Protein AF-A0A968ZFK7-F1 (afdb_monomer_lite)

Radius of gyration: 13.2 Å; chains: 1; bounding box: 29×18×38 Å

Foldseek 3Di:
DADDDLVSQQVPDWFWDFDQDPVRHTDIDTHTDDSVLSRVLNVCVVVVPDDSVVSCVVVVSD

pLDDT: mean 80.55, std 9.85, range [56.97, 90.5]

Secondary structure (DSSP, 8-state):
----SHHHHHHH-EEEEEEPPTTSS-EEEEEEPPHHHHHHHHHHHHTT---HHHHHHHTT--

Structure (mmCIF, N/CA/C/O backbone):
data_AF-A0A968ZFK7-F1
#
_entry.id   AF-A0A968ZFK7-F1
#
loop_
_atom_site.group_PDB
_atom_site.id
_atom_site.type_symbol
_atom_site.label_atom_id
_atom_site.label_alt_id
_atom_site.label_comp_id
_atom_site.label_asym_id
_atom_site.label_entity_id
_atom_site.label_seq_id
_atom_site.pdbx_PDB_ins_code
_atom_site.Cartn_x
_atom_site.Cartn_y
_atom_site.Cartn_z
_atom_site.occupancy
_atom_site.B_iso_or_equiv
_atom_site.auth_seq_id
_atom_site.auth_comp_id
_atom_site.auth_asym_id
_atom_site.auth_atom_id
_atom_site.pdbx_PDB_model_num
ATOM 1 N N . MET A 1 1 ? 1.798 13.525 -11.998 1.00 58.66 1 MET A N 1
ATOM 2 C CA . MET A 1 1 ? 3.274 13.532 -11.991 1.00 58.66 1 MET A CA 1
ATOM 3 C C . MET A 1 1 ? 3.725 12.116 -11.708 1.00 58.66 1 MET A C 1
ATOM 5 O O . MET A 1 1 ? 3.079 11.498 -10.867 1.00 58.66 1 MET A O 1
ATOM 9 N N . PRO A 1 2 ? 4.724 11.589 -12.427 1.00 75.00 2 PRO A N 1
ATOM 10 C CA . PRO A 1 2 ? 5.279 10.286 -12.101 1.00 75.00 2 PRO A CA 1
ATOM 11 C C . PRO A 1 2 ? 5.998 10.323 -10.748 1.00 75.00 2 PRO A C 1
ATOM 13 O O . PRO A 1 2 ? 6.470 11.380 -10.337 1.00 75.00 2 PRO A O 1
ATOM 16 N N . PHE A 1 3 ? 6.027 9.190 -10.049 1.00 83.06 3 PHE A N 1
ATOM 17 C CA . PHE A 1 3 ? 6.873 9.009 -8.870 1.00 83.06 3 PHE A CA 1
ATOM 18 C C . PHE A 1 3 ? 8.273 8.602 -9.326 1.00 83.06 3 PHE A C 1
ATOM 20 O O . PHE A 1 3 ? 8.402 7.839 -10.284 1.00 83.06 3 PHE A O 1
ATOM 27 N N . HIS A 1 4 ? 9.298 9.103 -8.646 1.00 84.06 4 HIS A N 1
ATOM 28 C CA . HIS A 1 4 ? 10.707 8.852 -8.952 1.00 84.06 4 HIS A CA 1
ATOM 29 C C . HIS A 1 4 ? 11.444 8.112 -7.832 1.00 84.06 4 HIS A C 1
ATOM 31 O O . HIS A 1 4 ? 12.587 7.699 -8.025 1.00 84.06 4 HIS A O 1
ATOM 37 N N . SER A 1 5 ? 10.811 7.957 -6.666 1.00 87.56 5 SER A N 1
ATOM 38 C CA . SER A 1 5 ? 11.316 7.116 -5.586 1.00 87.56 5 SER A CA 1
ATOM 39 C C . SER A 1 5 ? 10.199 6.663 -4.627 1.00 87.56 5 SER A C 1
ATOM 41 O O . SER A 1 5 ? 9.126 7.281 -4.591 1.00 87.56 5 SER A O 1
ATOM 43 N N . PRO A 1 6 ? 10.435 5.615 -3.814 1.00 87.00 6 PRO A N 1
ATOM 44 C CA . PRO A 1 6 ? 9.531 5.204 -2.736 1.00 87.00 6 PRO A CA 1
ATOM 45 C C . PRO A 1 6 ? 9.249 6.305 -1.702 1.00 87.00 6 PRO A C 1
ATOM 47 O O . PRO A 1 6 ? 8.130 6.434 -1.208 1.00 87.00 6 PRO A O 1
ATOM 50 N N . GLU A 1 7 ? 10.237 7.136 -1.378 1.00 88.62 7 GLU A N 1
ATOM 51 C CA . GLU A 1 7 ? 10.091 8.220 -0.399 1.00 88.62 7 GLU A CA 1
ATOM 52 C C . GLU A 1 7 ? 9.060 9.253 -0.871 1.00 88.62 7 GLU A C 1
ATOM 54 O O . GLU A 1 7 ? 8.204 9.685 -0.100 1.00 88.62 7 GLU A O 1
ATOM 59 N N . GLU A 1 8 ? 9.068 9.573 -2.167 1.00 87.69 8 GLU A N 1
ATOM 60 C CA . GLU A 1 8 ? 8.105 10.490 -2.779 1.00 87.69 8 GLU A CA 1
ATOM 61 C C . GLU A 1 8 ? 6.668 9.938 -2.735 1.00 87.69 8 GLU A C 1
ATOM 63 O O . GLU A 1 8 ? 5.705 10.698 -2.607 1.00 87.69 8 GLU A O 1
ATOM 68 N N . VAL A 1 9 ? 6.505 8.612 -2.802 1.00 85.81 9 VAL A N 1
ATOM 69 C CA . VAL A 1 9 ? 5.207 7.945 -2.619 1.00 85.81 9 VAL A CA 1
ATOM 70 C C . VAL A 1 9 ? 4.725 8.141 -1.179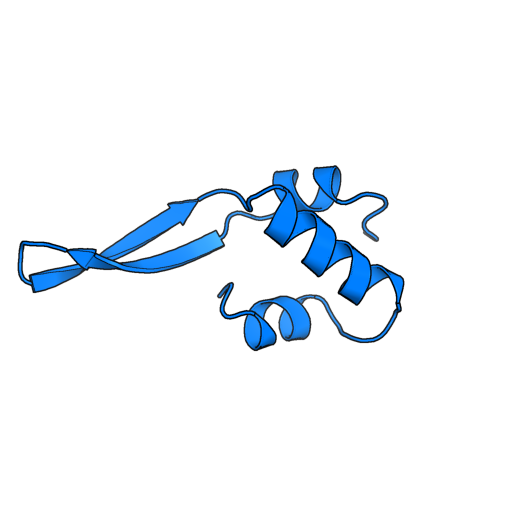 1.00 85.81 9 VAL A C 1
ATOM 72 O O . VAL A 1 9 ? 3.597 8.583 -0.954 1.00 85.81 9 VAL A O 1
ATOM 75 N N . LYS A 1 10 ? 5.587 7.878 -0.194 1.00 89.25 10 LYS A N 1
ATOM 76 C CA . LYS A 1 10 ? 5.253 7.987 1.233 1.00 89.25 10 LYS A CA 1
ATOM 77 C C . LYS A 1 10 ? 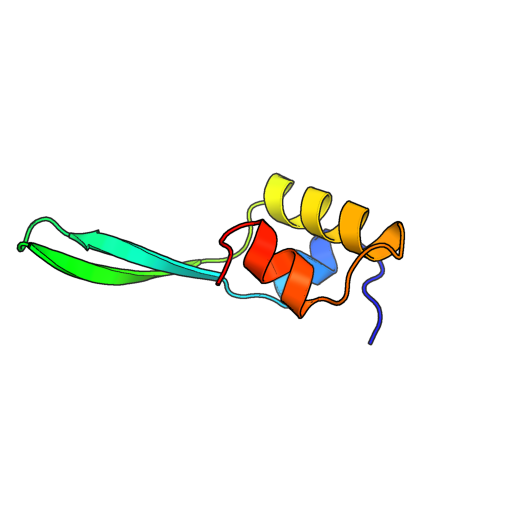4.843 9.404 1.647 1.00 89.25 10 LYS A C 1
ATOM 79 O O . LYS A 1 10 ? 3.935 9.564 2.459 1.00 89.25 10 LYS A O 1
ATOM 84 N N . GLU A 1 11 ? 5.479 10.426 1.080 1.00 87.06 11 GLU A N 1
ATOM 85 C CA . GLU A 1 11 ? 5.145 11.829 1.358 1.00 87.06 11 GLU A CA 1
ATOM 86 C C . GLU A 1 11 ? 3.830 12.281 0.708 1.00 87.06 11 GLU A C 1
ATOM 88 O O . GLU A 1 11 ? 3.172 13.194 1.210 1.00 87.06 11 GLU A O 1
ATOM 93 N N . ARG A 1 12 ? 3.426 11.647 -0.399 1.00 85.56 12 ARG A N 1
ATOM 9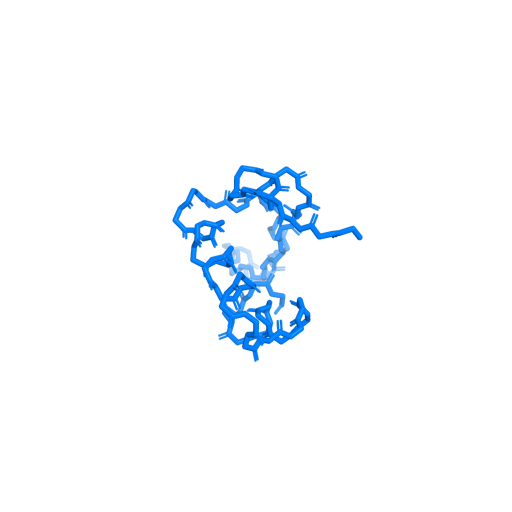4 C CA . ARG A 1 12 ? 2.245 12.051 -1.177 1.00 85.56 12 ARG A CA 1
ATOM 95 C C . ARG A 1 12 ? 0.951 11.364 -0.780 1.00 85.56 12 ARG A C 1
ATOM 97 O O . ARG A 1 12 ? -0.115 11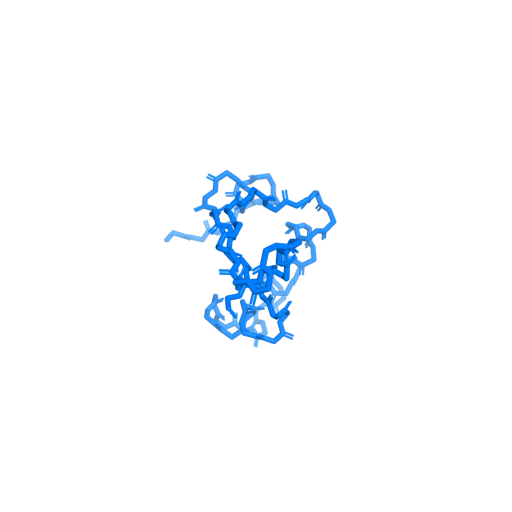.899 -1.088 1.00 85.56 12 ARG A O 1
ATOM 104 N N . PHE A 1 13 ? 1.018 10.215 -0.118 1.00 83.88 13 PHE A N 1
ATOM 105 C CA . PHE A 1 13 ? -0.168 9.462 0.275 1.00 83.88 13 PHE A CA 1
ATOM 106 C C . PHE A 1 13 ? -0.359 9.434 1.789 1.00 83.88 13 PHE A C 1
ATOM 108 O O . PHE A 1 13 ? 0.534 9.074 2.553 1.00 83.88 13 PHE A O 1
ATOM 115 N N . ILE A 1 14 ? -1.586 9.739 2.208 1.00 86.44 14 ILE A N 1
ATOM 116 C CA . ILE A 1 14 ? -2.093 9.398 3.534 1.00 86.44 14 ILE A CA 1
ATOM 117 C C . ILE A 1 14 ? -3.071 8.246 3.348 1.00 86.44 14 ILE A C 1
ATOM 119 O O . ILE A 1 14 ? -4.074 8.384 2.647 1.00 86.44 14 ILE A O 1
ATOM 123 N N . LEU A 1 15 ? -2.756 7.110 3.960 1.00 87.12 15 LEU A N 1
ATOM 124 C CA . LEU A 1 15 ? -3.605 5.933 3.963 1.00 87.12 15 LEU A CA 1
ATOM 125 C C . LEU A 1 15 ? -4.720 6.078 4.988 1.00 87.12 15 LEU A C 1
ATOM 127 O O . LEU A 1 15 ? -4.573 6.758 6.008 1.00 87.12 15 LEU A O 1
ATOM 131 N N . CYS A 1 16 ? -5.823 5.397 4.712 1.00 86.44 16 CYS A N 1
ATOM 132 C CA . CYS A 1 16 ? -6.983 5.345 5.575 1.00 86.44 16 CYS A CA 1
ATOM 133 C C . CYS A 1 16 ? -7.392 3.889 5.763 1.00 86.44 16 CYS A C 1
ATOM 135 O O . CYS A 1 16 ? -7.588 3.175 4.786 1.00 86.44 16 CYS A O 1
ATOM 137 N N . SER A 1 17 ? -7.557 3.460 7.009 1.00 85.62 17 SER A N 1
ATOM 138 C CA . SER A 1 17 ? -8.136 2.156 7.323 1.00 85.62 17 SER A CA 1
ATOM 139 C C . SER A 1 17 ? -9.229 2.289 8.374 1.00 85.62 17 SER A C 1
ATOM 141 O O . SER A 1 17 ? -9.229 3.202 9.206 1.00 85.62 17 SER A O 1
ATOM 143 N N . LEU A 1 18 ? -10.195 1.378 8.319 1.00 88.81 18 LEU A N 1
ATOM 144 C CA . LEU A 1 18 ? -11.234 1.263 9.328 1.00 88.81 18 LEU A CA 1
ATOM 145 C C . LEU A 1 18 ? -10.790 0.227 10.365 1.00 88.81 18 LEU A C 1
ATOM 147 O O . LEU A 1 18 ? -10.784 -0.970 10.084 1.00 88.81 18 LEU A O 1
ATOM 151 N N . GLU A 1 19 ? -10.409 0.676 11.559 1.00 87.62 19 GLU A N 1
ATOM 152 C CA . GLU A 1 19 ? -9.950 -0.208 12.631 1.00 87.62 19 GLU A CA 1
ATOM 153 C C . GLU A 1 19 ? -11.059 -0.456 13.667 1.00 87.62 19 GLU A C 1
ATOM 155 O O . GLU A 1 19 ? -11.790 0.472 14.037 1.00 87.62 19 GLU A O 1
ATOM 160 N N . PRO A 1 20 ? -11.202 -1.691 14.180 1.00 85.31 20 PRO A N 1
ATOM 161 C CA . PRO A 1 20 ? -12.076 -1.964 15.313 1.00 85.31 20 PRO A CA 1
ATOM 162 C C . PRO A 1 20 ? -11.597 -1.193 16.548 1.00 85.31 20 PRO A C 1
ATOM 164 O O . PRO A 1 20 ? -10.440 -1.316 16.947 1.00 85.31 20 PRO A O 1
ATOM 167 N N . ALA A 1 21 ? -12.482 -0.428 17.187 1.00 84.19 21 ALA A N 1
ATOM 168 C CA . ALA A 1 21 ? -12.182 0.205 18.468 1.00 84.19 21 ALA A CA 1
ATOM 169 C C . ALA A 1 21 ? -12.858 -0.528 19.634 1.00 84.19 21 ALA A C 1
ATOM 171 O O . ALA A 1 21 ? -13.838 -1.256 19.467 1.00 84.19 21 ALA A O 1
ATOM 172 N N . GLN A 1 22 ? -12.325 -0.318 20.840 1.00 82.69 22 GLN A N 1
ATOM 173 C CA . GLN A 1 22 ? -12.784 -0.982 22.068 1.00 82.69 22 GLN A CA 1
ATOM 174 C C . GLN A 1 22 ? -14.234 -0.647 22.449 1.00 82.69 22 GLN A C 1
ATOM 176 O O . GLN A 1 22 ? -14.872 -1.411 23.164 1.00 82.69 22 GLN A O 1
ATOM 181 N N . ASP A 1 23 ? -14.765 0.474 21.962 1.00 88.00 23 ASP A N 1
ATOM 182 C CA . ASP A 1 23 ? -16.153 0.902 22.168 1.00 88.00 23 ASP A CA 1
ATOM 183 C C . ASP A 1 23 ? -17.144 0.232 21.193 1.00 88.00 23 ASP A C 1
ATOM 185 O O . ASP A 1 23 ? -18.324 0.587 21.161 1.00 88.00 23 ASP A O 1
ATOM 189 N N . GLY A 1 24 ? -16.676 -0.730 20.387 1.00 86.69 24 GLY A N 1
ATOM 190 C CA . GLY A 1 24 ? -17.477 -1.440 19.392 1.00 86.69 24 GLY A CA 1
ATOM 191 C C . GLY A 1 24 ? -17.828 -0.596 18.166 1.00 86.69 24 GLY A C 1
ATOM 192 O O . GLY A 1 24 ? -18.546 -1.074 17.288 1.00 86.69 24 GLY A O 1
ATOM 193 N N . ARG A 1 25 ? -17.335 0.647 18.076 1.00 86.81 25 ARG A N 1
ATOM 194 C CA . ARG A 1 25 ? -17.531 1.508 16.910 1.00 86.81 25 ARG A CA 1
ATOM 195 C C . ARG A 1 25 ? -16.252 1.515 16.083 1.00 86.81 25 ARG A C 1
ATOM 197 O O . ARG A 1 25 ? -15.197 1.857 16.608 1.00 86.81 25 ARG A O 1
ATOM 204 N N . PRO A 1 26 ? -16.310 1.158 14.795 1.00 87.44 26 PRO A N 1
ATOM 205 C CA . PRO A 1 26 ? -15.129 1.242 13.955 1.00 87.44 26 PRO A CA 1
ATOM 206 C C . PRO A 1 26 ? -14.631 2.692 13.884 1.00 87.44 26 PRO A C 1
ATOM 208 O O . PRO A 1 26 ? -15.427 3.629 13.770 1.00 87.44 26 PRO A O 1
ATOM 211 N N . ARG A 1 27 ? -13.314 2.882 13.973 1.00 88.88 27 ARG A N 1
ATOM 212 C CA . ARG A 1 27 ? -12.664 4.193 13.896 1.00 88.88 27 ARG A CA 1
ATOM 213 C C . ARG A 1 27 ? -11.813 4.281 12.651 1.00 88.88 27 ARG A C 1
ATOM 215 O O . ARG A 1 27 ? -11.131 3.336 12.272 1.00 88.88 27 ARG A O 1
ATOM 222 N N . MET A 1 28 ? -11.849 5.452 12.037 1.00 90.50 28 MET A N 1
ATOM 223 C CA . MET A 1 28 ? -11.023 5.740 10.881 1.00 90.50 28 MET A CA 1
ATOM 224 C C . MET A 1 28 ? -9.621 6.111 11.356 1.00 90.50 28 MET A C 1
ATOM 226 O O . MET A 1 28 ? -9.456 7.080 12.103 1.00 90.50 28 MET A O 1
ATOM 230 N N . ARG A 1 29 ? -8.620 5.333 10.951 1.00 88.25 29 ARG A N 1
ATOM 231 C CA . ARG A 1 29 ? -7.212 5.610 11.214 1.00 88.25 29 ARG A CA 1
ATOM 232 C C . ARG A 1 29 ? -6.575 6.161 9.950 1.00 88.25 29 ARG A C 1
ATOM 234 O O . ARG A 1 29 ? -6.604 5.521 8.906 1.00 88.25 29 ARG A O 1
ATOM 241 N N . TRP A 1 30 ? -5.952 7.324 10.088 1.00 89.81 30 TRP A N 1
ATOM 242 C CA . TRP A 1 30 ? -5.163 7.956 9.038 1.00 89.81 30 TRP A CA 1
ATOM 243 C C . TRP A 1 30 ? -3.687 7.806 9.374 1.00 89.81 30 TRP A C 1
ATOM 245 O O . TRP A 1 30 ? -3.283 8.092 10.504 1.00 89.81 30 TRP A O 1
ATOM 255 N N . TYR A 1 31 ? -2.885 7.329 8.431 1.00 87.69 31 TYR A N 1
ATOM 256 C CA . TYR A 1 31 ? -1.464 7.084 8.664 1.00 87.69 31 TYR A CA 1
ATOM 257 C C . TYR A 1 31 ? -0.661 7.197 7.370 1.00 87.69 31 TYR A C 1
ATOM 259 O O . TYR A 1 31 ? -1.188 7.020 6.275 1.00 87.69 31 TYR A O 1
ATOM 267 N N . GLN A 1 32 ? 0.627 7.514 7.492 1.00 88.38 32 GLN A N 1
ATOM 268 C CA . GLN A 1 32 ? 1.543 7.436 6.357 1.00 88.38 32 GLN A CA 1
ATOM 269 C C . GLN A 1 32 ? 1.896 5.984 6.055 1.00 88.38 32 GLN A C 1
ATOM 271 O O . GLN A 1 32 ? 1.924 5.148 6.959 1.00 88.38 32 GLN A O 1
ATOM 276 N N . MET A 1 33 ? 2.222 5.708 4.794 1.00 88.81 33 MET A N 1
ATOM 277 C CA . MET A 1 33 ? 2.796 4.421 4.408 1.00 88.81 33 MET A CA 1
ATOM 278 C C . MET A 1 33 ? 4.050 4.109 5.231 1.00 88.81 33 MET A C 1
ATOM 280 O O . MET A 1 33 ? 4.839 4.998 5.563 1.00 88.81 33 MET A O 1
ATOM 284 N N . THR A 1 34 ? 4.259 2.832 5.533 1.00 89.38 34 THR A N 1
ATOM 285 C CA . THR A 1 34 ? 5.575 2.355 5.970 1.00 89.38 34 THR A CA 1
ATOM 286 C C . THR A 1 34 ? 6.546 2.335 4.788 1.00 89.38 34 THR A C 1
ATOM 288 O O . THR A 1 34 ? 6.126 2.364 3.630 1.00 89.38 34 THR A O 1
ATOM 291 N N . ASP A 1 35 ? 7.849 2.254 5.065 1.00 89.12 35 ASP A N 1
ATOM 292 C CA . ASP A 1 35 ? 8.869 2.188 4.006 1.00 89.12 35 ASP A CA 1
ATOM 293 C C . ASP A 1 35 ? 8.671 0.956 3.107 1.00 89.12 35 ASP A C 1
ATOM 295 O O . ASP A 1 35 ? 8.780 1.043 1.889 1.00 89.12 35 ASP A O 1
ATOM 299 N N . GLU A 1 36 ? 8.268 -0.173 3.696 1.00 88.12 36 GLU A N 1
ATOM 300 C CA . GLU A 1 36 ? 7.944 -1.404 2.968 1.00 88.12 36 GLU A CA 1
ATOM 301 C C . GLU A 1 36 ? 6.718 -1.239 2.052 1.00 88.12 36 GLU A C 1
ATOM 303 O O . GLU A 1 36 ? 6.739 -1.668 0.898 1.00 88.12 36 GLU A O 1
ATOM 308 N N . GLN A 1 37 ? 5.660 -0.572 2.528 1.00 86.62 37 GLN A N 1
ATOM 309 C CA . GLN A 1 37 ? 4.466 -0.292 1.722 1.00 86.62 37 GLN A CA 1
ATOM 310 C C . GLN A 1 37 ? 4.776 0.647 0.555 1.00 86.62 37 GLN A C 1
ATOM 312 O O . GLN A 1 37 ? 4.295 0.419 -0.556 1.00 86.62 37 GLN A O 1
ATOM 317 N N . ALA A 1 38 ? 5.583 1.678 0.805 1.00 88.81 38 ALA A N 1
ATOM 318 C CA . ALA A 1 38 ? 5.976 2.652 -0.199 1.00 88.81 38 ALA A CA 1
ATOM 319 C C . ALA A 1 38 ? 6.879 2.030 -1.273 1.00 88.81 38 ALA A C 1
ATOM 321 O O . ALA A 1 38 ? 6.631 2.226 -2.461 1.00 88.81 38 ALA A O 1
ATOM 322 N N . MET A 1 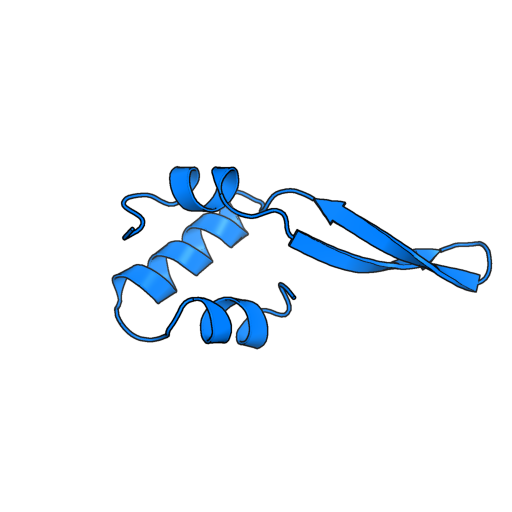39 ? 7.865 1.223 -0.867 1.00 88.44 39 MET A N 1
ATOM 323 C CA . MET A 1 39 ? 8.742 0.488 -1.784 1.00 88.44 39 MET A CA 1
ATOM 324 C C . MET A 1 39 ? 7.932 -0.456 -2.662 1.00 88.44 39 MET A C 1
ATOM 326 O O . MET A 1 39 ? 8.005 -0.400 -3.883 1.00 88.44 39 MET A O 1
ATOM 330 N N . ALA A 1 40 ? 7.058 -1.247 -2.051 1.00 84.06 40 ALA A N 1
ATOM 331 C CA . ALA A 1 40 ? 6.303 -2.221 -2.804 1.00 84.06 40 ALA A CA 1
ATOM 332 C C . ALA A 1 40 ? 5.230 -1.557 -3.707 1.00 84.06 40 ALA A C 1
ATOM 334 O O . ALA A 1 40 ? 4.907 -2.118 -4.754 1.00 84.06 40 ALA A O 1
ATOM 335 N N . PHE A 1 41 ? 4.686 -0.381 -3.352 1.00 85.75 41 PHE A N 1
ATOM 336 C CA . PHE A 1 41 ? 3.879 0.445 -4.267 1.00 85.75 41 PHE A CA 1
ATOM 337 C C . PHE A 1 41 ? 4.720 0.936 -5.448 1.00 85.75 41 PHE A C 1
ATOM 339 O O . PHE A 1 41 ? 4.289 0.818 -6.593 1.00 85.75 41 PHE A O 1
ATOM 346 N N . TYR A 1 42 ? 5.904 1.484 -5.165 1.00 85.19 42 TYR A N 1
ATOM 347 C CA . TYR A 1 42 ? 6.795 2.040 -6.175 1.00 85.19 42 TYR A CA 1
ATOM 348 C C . TYR A 1 42 ? 7.230 0.975 -7.185 1.00 85.19 42 TYR A C 1
ATOM 350 O O . TYR A 1 42 ? 7.132 1.221 -8.379 1.00 85.19 42 TYR A O 1
ATOM 358 N N . ASP A 1 43 ? 7.574 -0.231 -6.732 1.00 84.12 43 ASP A N 1
ATOM 359 C CA . ASP A 1 43 ? 7.933 -1.351 -7.612 1.00 84.12 43 ASP A CA 1
ATOM 360 C C . ASP A 1 43 ? 6.787 -1.735 -8.564 1.00 84.12 43 ASP A C 1
ATOM 362 O O . ASP A 1 43 ? 7.006 -2.002 -9.744 1.00 84.12 43 ASP A O 1
ATOM 366 N N . ALA A 1 44 ? 5.541 -1.735 -8.071 1.00 78.88 44 ALA A N 1
ATOM 367 C CA . ALA A 1 44 ? 4.363 -2.019 -8.894 1.00 78.88 44 ALA A CA 1
ATOM 368 C C . ALA A 1 44 ? 4.062 -0.891 -9.899 1.00 78.88 44 ALA A C 1
ATOM 370 O O . ALA A 1 44 ? 3.609 -1.154 -11.015 1.00 78.88 44 ALA A O 1
ATOM 371 N N . TYR A 1 45 ? 4.332 0.355 -9.503 1.00 78.00 45 TYR A N 1
ATOM 372 C CA . TYR A 1 45 ? 4.189 1.543 -10.339 1.00 78.00 45 TYR A CA 1
ATOM 373 C C . TYR A 1 45 ? 5.270 1.616 -11.437 1.00 78.00 45 TYR A C 1
ATOM 375 O O . TYR A 1 45 ? 4.939 1.837 -12.601 1.00 78.00 45 TYR A O 1
ATOM 383 N N . ASP A 1 46 ? 6.542 1.391 -11.090 1.00 75.56 46 ASP A N 1
ATOM 384 C CA . ASP A 1 46 ? 7.711 1.482 -11.983 1.00 75.56 46 ASP A CA 1
ATOM 385 C C . ASP A 1 46 ? 7.755 0.342 -13.010 1.00 75.56 46 ASP A C 1
ATOM 387 O O . ASP A 1 46 ? 8.084 0.558 -14.176 1.00 75.56 46 ASP A O 1
ATOM 391 N N . ALA A 1 47 ? 7.296 -0.856 -12.629 1.00 68.62 47 ALA A N 1
ATOM 392 C CA . ALA A 1 47 ? 7.129 -1.970 -13.561 1.00 68.62 47 ALA A CA 1
ATOM 393 C C . ALA A 1 47 ? 6.071 -1.701 -14.658 1.00 68.62 47 ALA A C 1
ATOM 395 O O . ALA A 1 47 ? 5.954 -2.487 -15.601 1.00 68.62 47 ALA A O 1
ATOM 396 N N . GLY A 1 48 ? 5.299 -0.607 -14.557 1.00 61.97 48 GLY A N 1
ATOM 397 C CA . GLY A 1 48 ? 4.294 -0.199 -15.541 1.00 61.97 48 GLY A CA 1
ATOM 398 C C . GLY A 1 48 ? 3.045 -1.084 -15.564 1.00 61.97 48 GLY A C 1
ATOM 399 O O . GLY A 1 48 ? 2.338 -1.104 -16.571 1.00 61.97 48 GLY A O 1
ATOM 400 N N . ILE A 1 49 ? 2.789 -1.840 -14.490 1.00 57.91 49 ILE A N 1
ATOM 401 C CA . ILE A 1 49 ? 1.791 -2.920 -14.481 1.00 57.91 49 ILE A CA 1
ATOM 402 C C . ILE A 1 49 ? 0.395 -2.417 -14.077 1.00 57.91 49 ILE A C 1
ATOM 404 O O . ILE A 1 49 ? -0.587 -2.987 -14.540 1.00 57.91 49 ILE A O 1
ATOM 408 N N . GLU A 1 50 ? 0.266 -1.336 -13.295 1.00 57.19 50 GLU A N 1
ATOM 409 C CA . GLU A 1 50 ? -1.043 -0.885 -12.786 1.00 57.19 50 GLU A CA 1
ATOM 410 C C . GLU A 1 50 ? -1.152 0.643 -12.628 1.00 57.19 50 GLU A C 1
ATOM 412 O O . GLU A 1 50 ? -0.208 1.336 -12.239 1.00 57.19 50 GLU A O 1
ATOM 417 N N . HIS A 1 51 ? -2.345 1.191 -12.892 1.00 70.94 51 HIS A N 1
ATOM 418 C CA . HIS A 1 51 ? -2.653 2.582 -12.553 1.00 70.94 51 HIS A CA 1
ATOM 419 C C . HIS A 1 51 ? -2.705 2.746 -11.023 1.00 70.94 51 HIS A C 1
ATOM 421 O O . HIS A 1 51 ? -3.155 1.853 -10.316 1.00 70.94 51 HIS A O 1
ATOM 427 N N . VAL A 1 52 ? -2.327 3.918 -10.495 1.00 69.62 52 VAL A N 1
ATOM 428 C CA . VAL A 1 52 ? -2.287 4.229 -9.042 1.00 69.62 52 VAL A CA 1
ATOM 429 C C . VAL A 1 52 ? -3.506 3.709 -8.259 1.00 69.62 52 VAL A C 1
ATOM 431 O O . VAL A 1 52 ? -3.359 3.192 -7.154 1.00 69.62 52 VAL A O 1
ATOM 434 N N . GLY A 1 53 ? -4.711 3.830 -8.827 1.00 66.56 53 GLY A N 1
ATOM 435 C CA . GLY A 1 53 ? -5.948 3.375 -8.185 1.00 66.56 53 GLY A CA 1
ATOM 436 C C . GLY A 1 53 ? -6.088 1.852 -8.068 1.00 66.56 53 GLY A C 1
ATOM 437 O O . GLY A 1 53 ? -6.707 1.378 -7.116 1.00 66.56 53 GLY A O 1
ATOM 438 N N . GLU A 1 54 ? -5.510 1.084 -8.992 1.00 71.56 54 GLU A N 1
ATOM 439 C CA . GLU A 1 54 ? -5.466 -0.381 -8.918 1.00 71.56 54 GLU A CA 1
ATOM 440 C C . GLU A 1 54 ? -4.492 -0.822 -7.829 1.00 71.56 54 GLU A C 1
ATOM 442 O O . GLU A 1 54 ? -4.906 -1.550 -6.932 1.00 71.56 54 GLU A O 1
ATOM 447 N N . ILE A 1 55 ? -3.284 -0.250 -7.781 1.00 70.19 55 ILE A N 1
ATOM 448 C CA . ILE A 1 55 ? -2.280 -0.584 -6.755 1.00 70.19 55 ILE A CA 1
ATOM 449 C C . ILE A 1 55 ? -2.835 -0.361 -5.339 1.00 70.19 55 ILE A C 1
ATOM 451 O O . ILE A 1 55 ? -2.649 -1.199 -4.452 1.00 70.19 55 ILE A O 1
ATOM 455 N N . LEU A 1 56 ? -3.549 0.750 -5.118 1.00 73.50 56 LEU A N 1
ATOM 456 C CA . LEU A 1 56 ? -4.169 1.051 -3.823 1.00 73.50 56 LEU A CA 1
ATOM 457 C C . LEU A 1 56 ? -5.270 0.044 -3.458 1.00 73.50 56 LEU A C 1
ATOM 459 O O 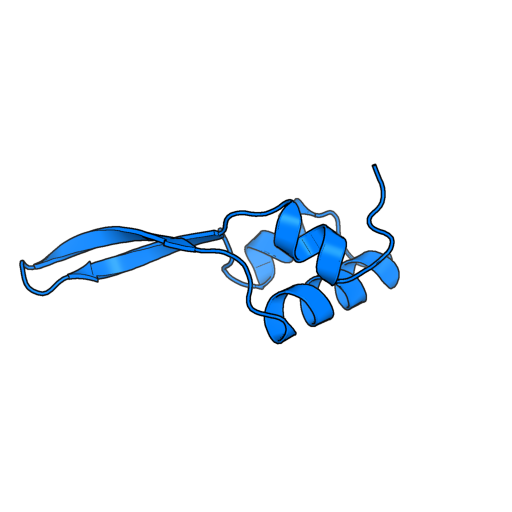. LEU A 1 56 ? -5.330 -0.407 -2.313 1.00 73.50 56 LEU A O 1
ATOM 463 N N . ARG A 1 57 ? -6.106 -0.354 -4.426 1.00 71.62 57 ARG A N 1
ATOM 464 C CA . ARG A 1 57 ? -7.169 -1.348 -4.218 1.00 71.62 57 ARG A CA 1
ATOM 465 C C . ARG A 1 57 ? -6.620 -2.746 -3.960 1.00 71.62 57 ARG A C 1
ATOM 467 O O . ARG A 1 57 ? -7.037 -3.390 -3.001 1.00 71.62 57 ARG A O 1
ATOM 474 N N . THR A 1 58 ? -5.701 -3.228 -4.795 1.00 71.88 58 THR A N 1
ATOM 475 C CA . THR A 1 58 ? -5.158 -4.594 -4.713 1.00 71.88 58 THR A CA 1
ATOM 476 C C . THR A 1 58 ? -4.436 -4.824 -3.385 1.00 71.88 58 THR A C 1
ATOM 478 O O . THR A 1 58 ? -4.407 -5.938 -2.867 1.00 71.88 58 THR A O 1
ATOM 481 N N . ARG A 1 59 ? -3.904 -3.754 -2.783 1.00 68.50 59 ARG A N 1
ATOM 482 C CA . ARG A 1 59 ? -3.161 -3.798 -1.518 1.00 68.50 59 ARG A CA 1
ATOM 483 C C . ARG A 1 59 ? -3.976 -3.395 -0.293 1.00 68.50 59 ARG A C 1
ATOM 485 O O . ARG A 1 59 ? -3.408 -3.308 0.790 1.00 68.50 59 ARG A O 1
ATOM 492 N N . SER A 1 60 ? -5.288 -3.182 -0.447 1.00 64.88 60 SER A N 1
ATOM 493 C CA . SER A 1 60 ? -6.181 -2.749 0.642 1.00 64.88 60 SER A CA 1
ATOM 494 C C . SER A 1 60 ? -5.671 -1.493 1.362 1.00 64.88 60 SER A C 1
ATOM 496 O O . SER A 1 60 ? -5.748 -1.378 2.583 1.00 64.88 60 SER A O 1
ATOM 498 N N . LEU A 1 61 ? -5.088 -0.570 0.594 1.00 61.72 61 LEU A N 1
ATOM 499 C CA . LEU A 1 61 ? -4.586 0.713 1.087 1.00 61.72 61 LEU A CA 1
ATOM 500 C C . LEU A 1 61 ? -5.658 1.816 1.001 1.00 61.72 61 LEU A C 1
ATOM 502 O O . LEU A 1 61 ? -5.396 2.954 1.394 1.00 61.72 61 LEU A O 1
ATOM 506 N N . TRP A 1 62 ? -6.847 1.475 0.494 1.00 56.97 62 TRP A N 1
ATOM 507 C CA . TRP A 1 62 ? -8.044 2.307 0.436 1.00 56.97 62 TRP A CA 1
ATOM 508 C C . TRP A 1 62 ? -9.289 1.494 0.796 1.00 56.97 62 TRP A C 1
ATOM 510 O O . TRP A 1 62 ? -9.344 0.310 0.385 1.00 56.97 62 TRP A O 1
#

Sequence (62 aa):
MPFHSPEEVKERFILCSLEPAQDGRPRMRWYQMTDEQAMAFYDAYDAGIEHVGEILRTRSLW